Protein AF-A0A2T7BLE8-F1 (afdb_monomer_lite)

Radius of gyration: 12.17 Å; chains: 1; bounding box: 29×15×35 Å

Sequence (68 aa):
MILGILAAVYAFITNSPAHAVEVGACVAALGVITLAIGRKTTEELQMIVAGLFMASLSVLIGLWEIYH

Structure (mmCIF, N/CA/C/O backbone):
data_AF-A0A2T7BLE8-F1
#
_entry.id   AF-A0A2T7BLE8-F1
#
loop_
_atom_site.group_PDB
_atom_site.id
_atom_site.type_symbol
_atom_site.label_atom_id
_atom_site.label_alt_id
_atom_site.label_comp_id
_atom_site.label_asym_id
_atom_site.label_entity_id
_atom_site.label_seq_id
_atom_site.pdbx_PDB_ins_code
_atom_site.Cartn_x
_atom_site.Cartn_y
_atom_site.Cartn_z
_atom_site.occupancy
_atom_site.B_iso_or_equiv
_atom_site.auth_seq_id
_atom_site.auth_comp_id
_atom_site.auth_asym_id
_atom_site.auth_atom_id
_atom_site.pdbx_PDB_model_num
ATOM 1 N N . MET A 1 1 ? -1.338 0.838 10.096 1.00 62.44 1 MET A N 1
ATOM 2 C CA . MET A 1 1 ? -1.152 1.158 8.667 1.00 62.44 1 MET A CA 1
ATOM 3 C C . MET A 1 1 ? 0.302 1.565 8.381 1.00 62.44 1 MET A C 1
ATOM 5 O O . MET A 1 1 ? 0.589 2.622 7.842 1.00 62.44 1 MET A O 1
ATOM 9 N N . ILE A 1 2 ? 1.248 0.708 8.768 1.00 84.19 2 ILE A N 1
ATOM 10 C CA . ILE A 1 2 ? 2.680 0.899 8.484 1.00 84.19 2 ILE A CA 1
ATOM 11 C C . ILE A 1 2 ? 3.047 0.281 7.132 1.00 84.19 2 ILE A C 1
ATOM 13 O O . ILE A 1 2 ? 3.930 0.774 6.444 1.00 84.19 2 ILE A O 1
ATOM 17 N N . LEU A 1 3 ? 2.309 -0.752 6.715 1.00 85.50 3 LEU A N 1
ATOM 18 C CA . LEU A 1 3 ? 2.509 -1.439 5.441 1.00 85.50 3 LEU A CA 1
ATOM 19 C C . LEU A 1 3 ? 2.422 -0.489 4.241 1.00 85.50 3 LEU A C 1
ATOM 21 O O . LEU A 1 3 ? 3.189 -0.654 3.305 1.00 85.50 3 LEU A O 1
ATOM 25 N N . GLY A 1 4 ? 1.552 0.528 4.279 1.00 83.75 4 GLY A N 1
ATOM 26 C CA . GLY A 1 4 ? 1.480 1.545 3.224 1.00 83.75 4 GLY A CA 1
ATOM 27 C C . GLY A 1 4 ? 2.761 2.364 3.096 1.00 83.75 4 GLY A C 1
ATOM 28 O O . GLY A 1 4 ? 3.230 2.614 1.992 1.00 83.75 4 GLY A O 1
ATOM 29 N N . ILE A 1 5 ? 3.369 2.721 4.230 1.00 89.56 5 ILE A N 1
ATOM 30 C CA . ILE A 1 5 ? 4.655 3.429 4.271 1.00 89.56 5 ILE A CA 1
ATOM 31 C C . ILE A 1 5 ? 5.767 2.511 3.754 1.00 89.56 5 ILE A C 1
ATOM 33 O O . ILE A 1 5 ? 6.573 2.931 2.932 1.00 89.56 5 ILE A O 1
ATOM 37 N N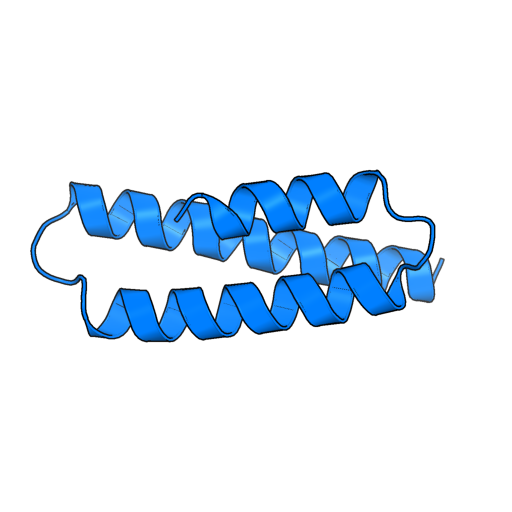 . LEU A 1 6 ? 5.783 1.246 4.185 1.00 89.25 6 LEU A N 1
ATOM 38 C CA . LEU 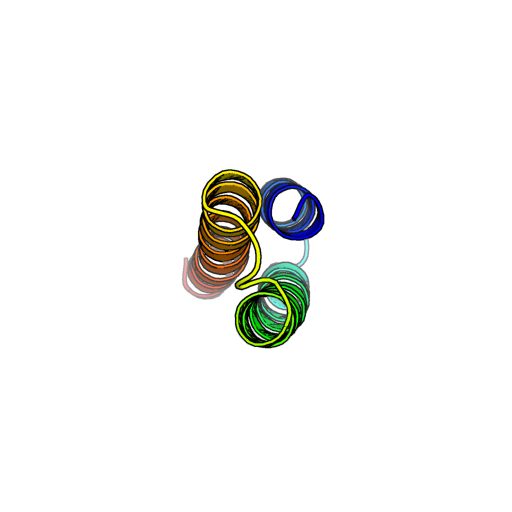A 1 6 ? 6.766 0.265 3.721 1.00 89.25 6 LEU A CA 1
ATOM 39 C C . LEU A 1 6 ? 6.641 -0.009 2.218 1.00 89.25 6 LEU A C 1
ATOM 41 O O . LEU A 1 6 ? 7.660 -0.100 1.546 1.00 89.25 6 LEU A O 1
ATOM 45 N N . ALA A 1 7 ? 5.422 -0.077 1.680 1.00 88.12 7 ALA A N 1
ATOM 46 C CA . ALA A 1 7 ? 5.181 -0.221 0.247 1.00 88.12 7 ALA A CA 1
ATOM 47 C C . ALA A 1 7 ? 5.683 0.999 -0.541 1.00 88.12 7 ALA A C 1
ATOM 49 O O . ALA A 1 7 ? 6.289 0.840 -1.599 1.00 88.12 7 ALA A O 1
ATOM 50 N N . ALA A 1 8 ? 5.475 2.214 -0.024 1.00 85.81 8 ALA A N 1
ATOM 51 C CA . ALA A 1 8 ? 5.991 3.432 -0.646 1.00 85.81 8 ALA A CA 1
ATOM 52 C C . ALA A 1 8 ? 7.526 3.462 -0.654 1.00 85.81 8 ALA A C 1
ATOM 54 O O . ALA A 1 8 ? 8.128 3.728 -1.686 1.00 85.81 8 ALA A O 1
ATOM 55 N N . VAL A 1 9 ? 8.167 3.138 0.474 1.00 90.50 9 VAL A N 1
ATOM 56 C CA . VAL A 1 9 ? 9.634 3.049 0.556 1.00 90.50 9 VAL A CA 1
ATOM 57 C C . VAL A 1 9 ? 10.164 1.954 -0.369 1.00 90.50 9 VAL A C 1
ATOM 59 O O . VAL A 1 9 ? 11.143 2.181 -1.070 1.00 90.50 9 VAL A O 1
ATOM 62 N N . TYR A 1 10 ? 9.496 0.796 -0.417 1.00 88.31 10 TYR A N 1
ATOM 63 C CA . TYR A 1 10 ? 9.841 -0.301 -1.320 1.00 88.31 10 TYR A CA 1
ATOM 64 C C . TYR A 1 10 ? 9.789 0.127 -2.792 1.00 88.31 10 TYR A C 1
ATOM 66 O O . TYR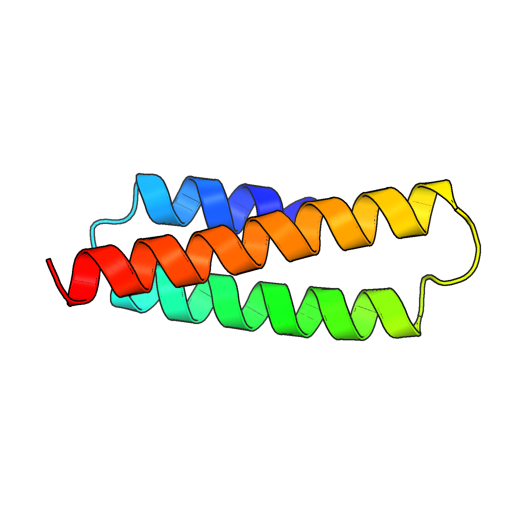 A 1 10 ? 10.692 -0.219 -3.549 1.00 88.31 10 TYR A O 1
ATOM 74 N N . ALA A 1 11 ? 8.795 0.931 -3.180 1.00 86.62 11 ALA A N 1
ATOM 75 C CA . ALA A 1 11 ? 8.693 1.460 -4.537 1.00 86.62 11 ALA A CA 1
ATOM 76 C C . ALA A 1 11 ? 9.880 2.355 -4.929 1.00 86.62 11 ALA A C 1
ATOM 78 O O . ALA A 1 11 ? 10.265 2.338 -6.084 1.00 86.62 11 ALA A O 1
ATOM 79 N N . PHE A 1 12 ? 10.502 3.076 -3.989 1.00 85.00 12 PHE A N 1
ATOM 80 C CA . PHE A 1 12 ? 11.673 3.917 -4.280 1.00 85.00 12 PHE A CA 1
ATOM 81 C C . PHE A 1 12 ? 13.002 3.158 -4.387 1.00 85.00 12 PHE A C 1
ATOM 83 O O . PHE A 1 12 ? 13.989 3.727 -4.849 1.00 85.00 12 PHE A O 1
ATOM 90 N N . ILE A 1 13 ? 13.072 1.920 -3.892 1.00 88.94 13 ILE A N 1
ATOM 91 C CA . ILE A 1 13 ? 14.326 1.148 -3.830 1.00 88.94 13 ILE A CA 1
ATOM 92 C C . ILE A 1 13 ? 14.302 -0.111 -4.698 1.00 88.94 13 ILE A C 1
ATOM 94 O O . ILE A 1 13 ? 15.338 -0.756 -4.867 1.00 88.94 13 ILE A O 1
ATOM 98 N N . THR A 1 14 ? 13.130 -0.521 -5.184 1.00 85.88 14 THR A N 1
ATOM 99 C CA . THR A 1 14 ? 13.004 -1.737 -5.984 1.00 85.88 14 THR A CA 1
ATOM 100 C C . THR A 1 14 ? 13.588 -1.531 -7.377 1.00 85.88 14 THR A C 1
ATOM 102 O O . THR A 1 14 ? 13.453 -0.475 -7.975 1.00 85.88 14 THR A O 1
ATOM 105 N N . ASN A 1 15 ? 14.216 -2.576 -7.917 1.00 82.19 15 ASN A N 1
ATOM 106 C CA . ASN A 1 15 ? 14.668 -2.599 -9.312 1.00 82.19 15 ASN A CA 1
ATOM 107 C C . ASN A 1 15 ? 13.596 -3.164 -10.259 1.00 82.19 15 ASN A C 1
ATOM 109 O O . ASN A 1 15 ? 13.810 -3.235 -11.466 1.00 82.19 15 ASN A O 1
ATOM 113 N N . SER A 1 16 ? 12.468 -3.637 -9.715 1.00 86.44 16 SER A N 1
ATOM 114 C CA . SER A 1 16 ? 11.345 -4.148 -10.497 1.00 86.44 16 SER A CA 1
ATOM 115 C C . SER A 1 16 ? 10.111 -3.285 -10.246 1.00 86.44 16 SER A C 1
ATOM 117 O O . SER A 1 16 ? 9.446 -3.457 -9.216 1.00 86.44 16 SER A O 1
ATOM 119 N N . PRO A 1 17 ? 9.762 -2.390 -11.183 1.00 83.75 17 PRO A N 1
ATOM 120 C CA . PRO A 1 17 ? 8.638 -1.483 -10.991 1.00 83.75 17 PRO A CA 1
ATOM 121 C C . PRO A 1 17 ? 7.283 -2.211 -11.033 1.00 83.75 17 PRO A C 1
ATOM 123 O O . PRO A 1 17 ? 6.343 -1.815 -10.347 1.00 83.75 17 PRO A O 1
ATOM 126 N N . ALA A 1 18 ? 7.197 -3.369 -11.701 1.00 86.00 18 ALA A N 1
ATOM 127 C CA . ALA A 1 18 ? 6.028 -4.253 -11.622 1.00 86.00 18 ALA A CA 1
ATOM 128 C C . 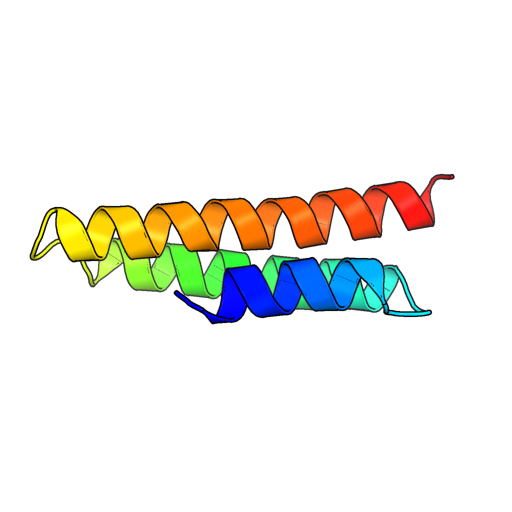ALA A 1 18 ? 5.747 -4.733 -10.183 1.00 86.00 18 ALA A C 1
ATOM 130 O O . ALA A 1 18 ? 4.600 -4.729 -9.740 1.00 86.00 18 ALA A O 1
ATOM 131 N N . HIS A 1 19 ? 6.793 -5.066 -9.418 1.00 86.56 19 HIS A N 1
ATOM 132 C CA . HIS A 1 19 ? 6.632 -5.504 -8.028 1.00 86.56 19 HIS A CA 1
ATOM 133 C C . HIS A 1 19 ? 6.203 -4.348 -7.112 1.00 86.56 19 HIS A C 1
ATOM 135 O O . HIS A 1 19 ? 5.454 -4.575 -6.164 1.00 86.56 19 HIS A O 1
ATOM 141 N N . ALA A 1 20 ? 6.621 -3.104 -7.392 1.00 85.69 20 ALA A N 1
ATOM 142 C CA . ALA A 1 20 ? 6.113 -1.931 -6.673 1.00 85.69 20 ALA A CA 1
ATOM 143 C C . ALA A 1 20 ? 4.595 -1.783 -6.848 1.00 85.69 20 ALA A C 1
ATOM 145 O O . ALA A 1 20 ? 3.876 -1.582 -5.869 1.00 85.69 20 ALA A O 1
ATOM 146 N N . VAL A 1 21 ? 4.102 -1.950 -8.080 1.00 90.06 21 VAL A N 1
ATOM 147 C CA . VAL A 1 21 ? 2.667 -1.876 -8.385 1.00 90.06 21 VAL A CA 1
ATOM 148 C C . VAL A 1 21 ? 1.889 -2.981 -7.674 1.00 90.06 21 VAL A C 1
ATOM 150 O O . VAL A 1 21 ? 0.888 -2.693 -7.019 1.00 90.06 21 VAL A O 1
ATOM 153 N N . GLU A 1 22 ? 2.347 -4.230 -7.755 1.00 91.94 22 GLU A N 1
ATOM 154 C CA . GLU A 1 22 ? 1.672 -5.375 -7.129 1.00 91.94 22 GLU A CA 1
ATOM 155 C C . GLU A 1 22 ? 1.605 -5.249 -5.600 1.00 91.94 22 GLU A C 1
ATOM 157 O O . GLU A 1 22 ? 0.542 -5.439 -4.998 1.00 91.94 22 GLU A O 1
ATOM 162 N N . VAL A 1 23 ? 2.721 -4.875 -4.966 1.00 90.56 23 VAL A N 1
ATOM 163 C CA . VAL A 1 23 ? 2.804 -4.692 -3.511 1.00 90.56 23 VAL A CA 1
ATOM 164 C C . VAL A 1 23 ? 1.953 -3.503 -3.071 1.00 90.56 23 VAL A C 1
ATOM 166 O O . VAL A 1 23 ? 1.167 -3.627 -2.128 1.00 90.56 23 VAL A O 1
ATOM 169 N N . GLY A 1 24 ? 2.050 -2.370 -3.770 1.00 89.25 24 GLY A N 1
ATOM 170 C CA . GLY A 1 24 ? 1.233 -1.190 -3.504 1.00 89.25 24 GLY A CA 1
ATOM 171 C C . GLY A 1 24 ? -0.265 -1.489 -3.616 1.00 89.25 24 GLY A C 1
ATOM 172 O O . GLY A 1 24 ? -1.033 -1.128 -2.723 1.00 89.25 24 GLY A O 1
ATOM 173 N N . ALA A 1 25 ? -0.681 -2.226 -4.650 1.00 91.69 25 ALA A N 1
ATOM 174 C CA . ALA A 1 25 ? -2.075 -2.605 -4.868 1.00 91.69 25 ALA A CA 1
ATOM 175 C C . ALA A 1 25 ? -2.596 -3.563 -3.784 1.00 91.69 25 ALA A C 1
ATOM 177 O O . ALA A 1 25 ? -3.693 -3.359 -3.255 1.00 91.69 25 ALA A O 1
ATOM 178 N N . CYS A 1 26 ? -1.802 -4.565 -3.388 1.00 92.94 26 CYS A N 1
ATOM 179 C CA . CYS A 1 26 ? -2.161 -5.475 -2.296 1.00 92.94 26 CYS A CA 1
ATOM 180 C C . CYS A 1 26 ? -2.335 -4.728 -0.968 1.00 92.94 26 CYS A C 1
ATOM 182 O O . CYS A 1 26 ? -3.301 -4.951 -0.235 1.00 92.94 26 CYS A O 1
ATOM 184 N N . VAL A 1 27 ? -1.422 -3.806 -0.659 1.00 92.81 27 VAL A N 1
ATOM 185 C CA . VAL A 1 27 ? -1.483 -3.019 0.577 1.00 92.81 27 VAL A CA 1
ATOM 186 C C . VAL A 1 27 ? -2.630 -2.008 0.547 1.00 92.81 27 VAL A C 1
ATOM 188 O O . VAL A 1 27 ? -3.274 -1.797 1.576 1.00 92.81 27 VAL A O 1
ATOM 191 N N . ALA A 1 28 ? -2.945 -1.428 -0.613 1.00 92.19 28 ALA A N 1
ATOM 192 C CA . ALA A 1 28 ? -4.121 -0.581 -0.781 1.00 92.19 28 ALA A CA 1
ATOM 193 C C . ALA A 1 28 ? -5.415 -1.372 -0.524 1.00 92.19 28 ALA A C 1
ATOM 195 O O . ALA A 1 28 ? -6.263 -0.920 0.246 1.00 92.19 28 ALA A O 1
ATOM 196 N N . ALA A 1 29 ? -5.539 -2.588 -1.069 1.00 92.94 29 ALA A N 1
ATOM 197 C CA . ALA A 1 29 ? -6.683 -3.466 -0.817 1.00 92.94 29 ALA A CA 1
ATOM 198 C C . ALA A 1 29 ? -6.827 -3.815 0.677 1.00 92.94 29 ALA A C 1
ATOM 200 O O . ALA A 1 29 ? -7.916 -3.697 1.246 1.00 92.94 29 ALA A O 1
ATOM 201 N N . LEU A 1 30 ? -5.721 -4.157 1.348 1.00 90.94 30 LEU A N 1
ATOM 202 C CA . LEU A 1 30 ? -5.702 -4.368 2.800 1.00 90.94 30 LEU A CA 1
ATOM 203 C C . LEU A 1 30 ? -6.109 -3.104 3.564 1.00 90.94 30 LEU A C 1
ATOM 205 O O . LEU A 1 30 ? -6.872 -3.186 4.525 1.00 90.94 30 LEU A O 1
ATOM 209 N N . GLY A 1 31 ? -5.652 -1.929 3.131 1.00 89.06 31 GLY A N 1
ATOM 210 C CA . GLY A 1 31 ? -6.037 -0.644 3.708 1.00 89.06 31 GLY A CA 1
ATOM 211 C C . GLY A 1 31 ? -7.544 -0.387 3.623 1.00 89.06 31 GLY A C 1
ATOM 212 O O . GLY A 1 31 ? -8.135 0.032 4.616 1.00 89.06 31 GLY A O 1
ATOM 213 N N . VAL A 1 32 ? -8.183 -0.713 2.495 1.00 89.69 32 VAL A N 1
ATOM 214 C CA . VAL A 1 32 ? -9.645 -0.603 2.318 1.00 89.69 32 VAL A CA 1
ATOM 215 C C . VAL A 1 32 ? -10.396 -1.556 3.251 1.00 89.69 32 VAL A C 1
ATOM 217 O O . VAL A 1 32 ? -11.349 -1.141 3.913 1.00 89.69 32 VAL A O 1
ATOM 220 N N . ILE A 1 33 ? -9.946 -2.810 3.374 1.00 89.00 33 ILE A N 1
ATOM 221 C CA . ILE A 1 33 ? -10.534 -3.782 4.314 1.00 89.00 33 ILE A CA 1
ATOM 222 C C . ILE A 1 33 ? -10.395 -3.275 5.754 1.00 89.00 33 ILE A C 1
ATOM 224 O O . ILE A 1 33 ? -11.348 -3.301 6.533 1.00 89.00 33 ILE A O 1
ATOM 228 N N . THR A 1 34 ? -9.221 -2.747 6.101 1.00 86.19 34 THR A N 1
ATOM 229 C CA . THR A 1 34 ? -8.955 -2.206 7.438 1.00 86.19 34 THR A CA 1
ATOM 230 C C . THR A 1 34 ? -9.823 -0.979 7.719 1.00 86.19 34 THR A C 1
ATOM 232 O O . THR A 1 34 ? -10.317 -0.829 8.831 1.00 86.19 34 THR A O 1
ATOM 235 N N . LEU A 1 35 ? -10.082 -0.134 6.714 1.00 86.06 35 LEU A N 1
ATOM 236 C CA . LEU A 1 35 ? -10.971 1.025 6.823 1.00 86.06 35 LEU A CA 1
ATOM 237 C C . LEU A 1 35 ? -12.421 0.615 7.115 1.00 86.06 35 LEU A C 1
ATOM 239 O O . LEU A 1 35 ? -13.110 1.302 7.864 1.00 86.06 35 LEU A O 1
ATOM 243 N N . ALA A 1 36 ? -12.886 -0.507 6.558 1.00 82.31 36 ALA A N 1
ATOM 244 C CA . ALA A 1 36 ? -14.225 -1.029 6.828 1.00 82.31 36 ALA A CA 1
ATOM 245 C C . ALA A 1 36 ? -14.384 -1.517 8.282 1.00 82.31 36 ALA A C 1
ATOM 247 O O . ALA A 1 36 ? -15.465 -1.392 8.856 1.00 82.31 36 ALA A O 1
ATOM 248 N N . ILE A 1 37 ? -13.307 -2.027 8.890 1.00 82.81 37 ILE A N 1
ATOM 249 C CA . ILE A 1 37 ? -13.308 -2.617 10.240 1.00 82.81 37 ILE A CA 1
ATOM 250 C C . ILE A 1 37 ? -12.944 -1.584 11.326 1.00 82.81 37 ILE A C 1
ATOM 252 O O . ILE A 1 37 ? -13.490 -1.609 12.429 1.00 82.81 37 ILE A O 1
ATOM 256 N N . GLY A 1 38 ? -12.026 -0.663 11.027 1.00 69.38 38 GLY A N 1
ATOM 257 C CA . GLY A 1 38 ? -11.356 0.228 11.981 1.00 69.38 38 GLY A CA 1
ATOM 258 C C . GLY A 1 38 ? -12.086 1.529 12.320 1.00 69.38 38 GLY A C 1
ATOM 259 O O . GLY A 1 38 ? -11.475 2.432 12.878 1.00 69.38 38 GLY A O 1
ATOM 260 N N . ARG A 1 39 ? -13.384 1.662 12.014 1.00 67.19 39 ARG A N 1
ATOM 261 C CA . ARG A 1 39 ? -14.182 2.894 12.234 1.00 67.19 39 ARG A CA 1
ATOM 262 C C . ARG A 1 39 ? -14.453 3.241 13.712 1.00 67.19 39 ARG A C 1
ATOM 264 O O . ARG A 1 39 ? -15.431 3.920 14.008 1.00 67.19 39 ARG A O 1
ATOM 271 N N . LYS A 1 40 ? -13.641 2.749 14.648 1.00 69.19 40 LYS A N 1
ATOM 272 C CA . LYS A 1 40 ? -13.894 2.858 16.090 1.00 69.19 40 LYS A CA 1
ATOM 273 C C . LYS A 1 40 ? -13.404 4.180 16.678 1.00 69.19 40 LYS A C 1
ATOM 275 O O . LYS A 1 40 ? -14.060 4.698 17.576 1.00 69.19 40 LYS A O 1
ATOM 280 N N . THR A 1 41 ? -12.309 4.746 16.163 1.00 82.56 41 THR A N 1
ATOM 281 C CA . THR A 1 41 ? -11.747 6.021 16.641 1.00 82.56 41 THR A CA 1
ATOM 282 C C . THR A 1 41 ? -11.192 6.885 15.501 1.00 82.56 41 THR A C 1
ATOM 284 O O . THR A 1 41 ? -10.785 6.385 14.450 1.00 82.56 41 THR A O 1
ATOM 287 N N . THR A 1 42 ? -11.171 8.208 15.694 1.00 83.88 42 THR A N 1
ATOM 288 C CA . THR A 1 42 ? -10.665 9.169 14.696 1.00 83.88 42 THR A CA 1
ATOM 289 C C . THR A 1 42 ? -9.157 9.029 14.464 1.00 83.88 42 THR A C 1
ATOM 291 O O . THR A 1 42 ? -8.690 9.204 13.342 1.00 83.88 42 THR A O 1
ATOM 294 N N . GLU A 1 43 ? -8.397 8.671 15.501 1.00 85.81 43 GLU A N 1
ATOM 295 C CA . GLU A 1 43 ? -6.944 8.460 15.432 1.00 85.81 43 GLU A CA 1
ATOM 296 C C . GLU A 1 43 ? -6.591 7.214 14.603 1.00 85.81 43 GLU A C 1
ATOM 298 O O . GLU A 1 43 ? -5.723 7.266 13.728 1.00 85.81 43 GLU A O 1
ATOM 303 N N . GLU A 1 44 ? -7.310 6.104 14.802 1.00 83.81 44 GLU A N 1
ATOM 304 C CA . GLU A 1 44 ? -7.157 4.902 13.973 1.00 83.81 44 GLU A CA 1
ATOM 305 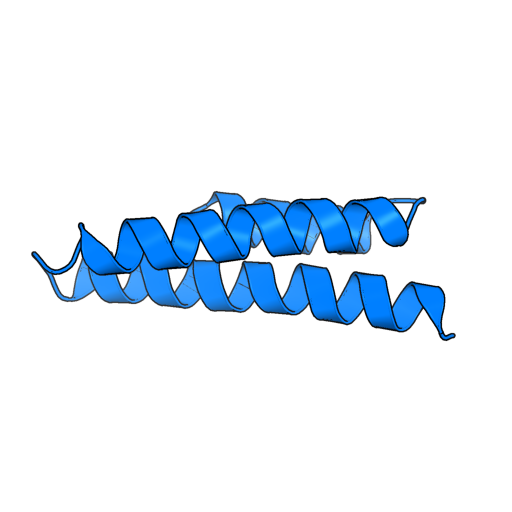C C . GLU A 1 44 ? -7.525 5.183 12.516 1.00 83.81 44 GLU A C 1
ATOM 307 O O . GLU A 1 44 ? -6.814 4.754 11.605 1.00 83.81 44 GLU A O 1
ATOM 312 N N . LEU A 1 45 ? -8.595 5.951 12.286 1.00 86.00 45 LEU A N 1
ATOM 313 C CA . LEU A 1 45 ? -9.008 6.346 10.944 1.00 86.00 45 LEU A CA 1
ATOM 314 C C . LEU A 1 45 ? -7.922 7.175 10.245 1.00 86.00 45 LEU A C 1
ATOM 316 O O . LEU A 1 45 ? -7.592 6.886 9.096 1.00 86.00 45 LEU A O 1
ATOM 320 N N . GLN A 1 46 ? -7.329 8.158 10.928 1.00 87.88 46 GLN A N 1
ATOM 321 C CA . GLN A 1 46 ? -6.224 8.957 10.386 1.00 87.88 46 GLN A CA 1
ATOM 322 C C . GLN A 1 46 ? -5.013 8.089 10.039 1.00 87.88 46 GLN A C 1
ATOM 324 O O . GLN A 1 46 ? -4.456 8.233 8.951 1.00 87.88 46 GLN A O 1
ATOM 329 N N . MET A 1 47 ? -4.644 7.141 10.906 1.00 88.94 47 MET A N 1
ATOM 330 C CA . MET A 1 47 ? -3.575 6.187 10.610 1.00 88.94 47 MET A CA 1
ATOM 331 C C . MET A 1 47 ? -3.892 5.333 9.379 1.00 88.94 47 MET A C 1
ATOM 333 O O . MET A 1 47 ? -3.032 5.164 8.516 1.00 88.94 47 MET A O 1
ATOM 337 N N . ILE A 1 48 ? -5.107 4.782 9.280 1.00 89.00 48 ILE A N 1
ATOM 338 C CA . ILE A 1 48 ? -5.520 3.944 8.144 1.00 89.00 48 ILE A CA 1
ATOM 339 C C . ILE A 1 48 ? -5.509 4.750 6.840 1.00 89.00 48 ILE A C 1
ATOM 341 O O . ILE A 1 48 ? -4.987 4.273 5.835 1.00 89.00 48 ILE A O 1
ATOM 345 N N . VAL A 1 49 ? -6.025 5.978 6.854 1.00 89.00 49 VAL A N 1
ATOM 346 C CA . VAL A 1 49 ? -6.049 6.854 5.675 1.00 89.00 49 VAL A CA 1
ATOM 347 C C . VAL A 1 49 ? -4.637 7.266 5.262 1.00 89.00 49 VAL A C 1
ATOM 349 O O . VAL A 1 49 ? -4.304 7.170 4.082 1.00 89.00 49 VAL A O 1
ATOM 352 N N . ALA A 1 50 ? -3.784 7.659 6.213 1.00 91.00 50 ALA A N 1
ATOM 353 C CA . ALA A 1 50 ? -2.403 8.044 5.934 1.00 91.00 50 ALA A CA 1
ATOM 354 C C . ALA A 1 50 ? -1.637 6.920 5.238 1.00 91.00 50 ALA A C 1
ATOM 356 O O . ALA A 1 50 ? -0.968 7.133 4.231 1.00 91.00 50 ALA A O 1
ATOM 357 N N . GLY A 1 51 ? -1.768 5.693 5.728 1.00 90.06 51 GLY A N 1
ATOM 358 C CA . GLY A 1 51 ? -1.088 4.595 5.076 1.00 90.06 51 GLY A CA 1
ATOM 359 C C . GLY A 1 51 ? -1.771 4.138 3.775 1.00 90.06 51 GLY A C 1
ATOM 360 O O . GLY A 1 51 ? -1.079 3.663 2.880 1.00 90.06 51 GLY A O 1
ATOM 361 N N . LEU A 1 52 ? -3.088 4.327 3.605 1.00 92.00 52 LEU A N 1
ATOM 362 C CA . LEU A 1 52 ? -3.761 4.065 2.325 1.00 92.00 52 LEU A CA 1
ATOM 363 C C . LEU A 1 52 ? -3.222 5.008 1.244 1.00 92.00 52 LEU A C 1
ATOM 365 O O . LEU A 1 52 ? -2.923 4.577 0.137 1.00 92.00 52 LEU A O 1
ATOM 369 N N . PHE A 1 53 ? -3.025 6.278 1.600 1.00 93.19 53 PHE A N 1
ATOM 370 C CA . PHE A 1 53 ? -2.385 7.263 0.737 1.00 93.19 53 PHE A CA 1
ATOM 371 C C . PHE A 1 53 ? -0.970 6.830 0.330 1.00 93.19 53 PHE A C 1
ATOM 373 O O . PHE A 1 53 ? -0.641 6.841 -0.854 1.00 93.19 53 PHE A O 1
ATOM 380 N N . MET A 1 54 ? -0.160 6.362 1.284 1.00 94.00 54 MET A N 1
ATOM 381 C CA . MET A 1 54 ? 1.194 5.875 0.991 1.00 94.00 54 MET A CA 1
ATOM 382 C C . MET A 1 54 ? 1.194 4.625 0.093 1.00 94.00 54 MET A C 1
ATOM 384 O O . MET A 1 54 ? 2.020 4.518 -0.810 1.00 94.00 54 MET A O 1
ATOM 388 N N . ALA A 1 55 ? 0.233 3.714 0.262 1.00 91.12 55 ALA A N 1
ATOM 389 C CA . ALA A 1 55 ? 0.077 2.566 -0.633 1.00 91.12 55 ALA A CA 1
ATOM 390 C C . ALA A 1 55 ? -0.266 2.995 -2.072 1.00 91.12 55 ALA A 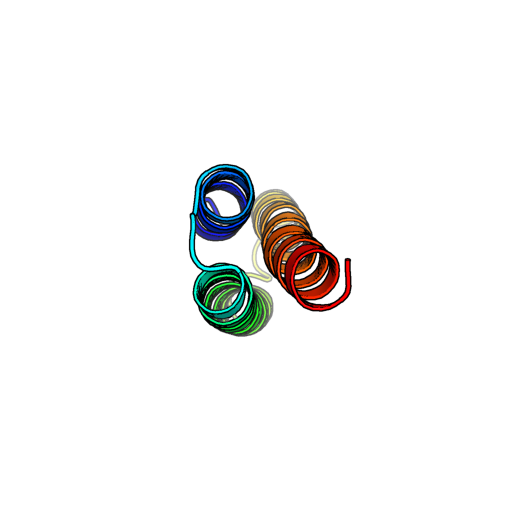C 1
ATOM 392 O O . ALA A 1 55 ? 0.298 2.465 -3.027 1.00 91.12 55 ALA A O 1
ATOM 393 N N . SER A 1 56 ? -1.127 4.001 -2.238 1.00 92.25 56 SER A N 1
ATOM 394 C CA . SER A 1 56 ? -1.447 4.570 -3.553 1.00 92.25 56 SER A CA 1
ATOM 395 C C . SER A 1 56 ? -0.236 5.228 -4.216 1.00 92.25 56 SER A C 1
ATOM 397 O O . SER A 1 56 ? -0.061 5.099 -5.426 1.00 92.25 56 SER A O 1
ATOM 399 N N . LEU A 1 57 ? 0.625 5.898 -3.440 1.00 92.00 57 LEU A N 1
ATOM 400 C CA . LEU A 1 57 ? 1.878 6.451 -3.961 1.00 92.00 57 LEU A CA 1
ATOM 401 C C . LEU A 1 57 ? 2.812 5.354 -4.479 1.00 92.00 57 LEU A C 1
ATOM 403 O O . LEU A 1 57 ? 3.385 5.523 -5.547 1.00 92.00 57 LEU A O 1
ATOM 407 N N . SER A 1 58 ? 2.919 4.222 -3.779 1.00 91.44 58 SER A N 1
ATOM 408 C CA . SER A 1 58 ? 3.695 3.057 -4.238 1.00 91.44 58 SER A CA 1
ATOM 409 C C . SER A 1 58 ? 3.246 2.576 -5.625 1.00 91.44 58 SER A C 1
ATOM 411 O O . SER A 1 58 ? 4.069 2.397 -6.521 1.00 91.44 58 SER A O 1
ATOM 413 N N . VAL A 1 59 ? 1.928 2.465 -5.833 1.00 91.75 59 VAL A N 1
ATOM 414 C CA . VAL A 1 59 ? 1.341 2.098 -7.132 1.00 91.75 59 VAL A CA 1
ATOM 415 C C . VAL A 1 59 ? 1.647 3.144 -8.200 1.00 91.75 59 VAL A C 1
ATOM 417 O O . VAL A 1 59 ? 2.008 2.789 -9.318 1.00 91.75 59 VAL A O 1
ATOM 420 N N . LEU A 1 60 ? 1.513 4.429 -7.865 1.00 91.50 60 LEU A N 1
ATOM 421 C CA . LEU A 1 60 ? 1.749 5.520 -8.806 1.00 91.50 60 LEU A CA 1
ATOM 422 C C . LEU A 1 60 ? 3.220 5.598 -9.236 1.00 91.50 60 LEU A C 1
ATOM 424 O O . LEU A 1 60 ? 3.488 5.785 -10.417 1.00 91.50 60 LEU A O 1
ATOM 428 N N . ILE A 1 61 ? 4.153 5.421 -8.297 1.00 90.31 61 ILE A N 1
ATOM 429 C CA . ILE A 1 61 ? 5.597 5.387 -8.564 1.00 90.31 61 ILE A CA 1
ATOM 430 C C . ILE A 1 61 ? 5.938 4.178 -9.434 1.00 90.31 61 ILE A C 1
ATOM 432 O O . ILE A 1 61 ? 6.572 4.344 -10.468 1.00 90.31 61 ILE A O 1
ATOM 436 N N . GLY A 1 62 ? 5.454 2.984 -9.079 1.00 89.06 62 GLY A N 1
ATOM 437 C CA . GLY A 1 62 ? 5.695 1.784 -9.882 1.00 89.06 62 GLY A CA 1
ATOM 438 C C . GLY A 1 62 ? 5.123 1.897 -11.299 1.00 89.06 62 GLY A C 1
ATOM 439 O O . GLY A 1 62 ? 5.777 1.510 -12.259 1.00 89.06 62 GLY A O 1
ATOM 440 N N . LEU A 1 63 ? 3.929 2.481 -11.460 1.00 89.19 63 LEU A N 1
ATOM 441 C CA . LEU A 1 63 ? 3.366 2.773 -12.782 1.00 89.19 63 LEU A CA 1
ATOM 442 C C . LEU A 1 63 ? 4.224 3.786 -13.540 1.00 89.19 63 LEU A C 1
ATOM 444 O O . LEU A 1 63 ? 4.484 3.591 -14.722 1.00 89.19 63 LEU A O 1
ATOM 448 N N . TRP A 1 64 ? 4.670 4.852 -12.877 1.00 89.19 64 TRP A N 1
ATOM 449 C CA . TRP A 1 64 ? 5.530 5.859 -13.488 1.00 89.19 64 TRP A CA 1
ATOM 450 C C . TRP A 1 64 ? 6.833 5.249 -14.015 1.00 89.19 64 TRP A C 1
ATOM 452 O O . TRP A 1 64 ? 7.175 5.478 -15.168 1.00 89.19 64 TRP A O 1
ATOM 462 N N . GLU A 1 65 ? 7.503 4.414 -13.220 1.00 86.56 65 GLU A N 1
ATOM 463 C CA . GLU A 1 65 ? 8.731 3.710 -13.617 1.00 86.56 65 GLU A CA 1
ATOM 464 C C . GLU A 1 65 ? 8.522 2.652 -14.714 1.00 86.56 65 GLU A C 1
ATOM 466 O O . GLU A 1 65 ? 9.481 2.236 -15.355 1.00 86.56 65 GLU A O 1
ATOM 471 N N . ILE A 1 66 ? 7.289 2.188 -14.949 1.00 88.31 66 ILE A N 1
ATOM 472 C CA . ILE A 1 66 ? 6.980 1.310 -16.091 1.00 88.31 66 ILE A CA 1
ATOM 473 C C . ILE A 1 66 ? 6.874 2.112 -17.395 1.00 88.31 66 ILE A C 1
ATOM 475 O O . ILE A 1 66 ? 7.220 1.597 -18.458 1.00 88.31 66 ILE A O 1
ATOM 479 N N . TYR A 1 67 ? 6.345 3.338 -17.336 1.00 83.88 67 TYR A N 1
ATOM 480 C CA . TYR A 1 67 ? 6.034 4.146 -18.523 1.00 83.88 67 TYR A CA 1
ATOM 481 C C . TYR A 1 67 ? 7.095 5.199 -18.874 1.00 83.88 67 TYR A C 1
ATOM 483 O O . TYR A 1 67 ? 6.979 5.816 -19.937 1.00 83.88 67 TYR A O 1
ATOM 491 N N . HIS A 1 68 ? 8.087 5.419 -18.010 1.00 78.06 68 HIS A N 1
ATOM 492 C CA . HIS A 1 68 ? 9.192 6.358 -18.207 1.00 78.06 68 HIS A CA 1
ATOM 493 C C . HIS A 1 68 ? 10.520 5.613 -18.321 1.00 78.06 68 HIS A C 1
ATOM 495 O O . HIS A 1 68 ? 11.264 5.901 -19.285 1.00 78.06 68 HIS A O 1
#

pLDDT: mean 86.95, std 5.98, range [62.44, 94.0]

Foldseek 3Di:
DCQLVVLLVCLVPDPQLVVLQVSLVVVLVVLVVCCVVVPPDPVSNVVSVVSNVSSVNSNVSSVVVVVD

Secondary structure (DSSP, 8-state):
--HHHHHHHHHHH-S-HHHHHHHHHHHHHHHHHHHHH-TT-HHHHHHHHHHHHHHHHHHHHHHHHHH-

Organism: NCBI:txid2169414